Protein AF-A0A5R9M8U9-F1 (afdb_monomer)

Sequence (85 aa):
MSTSQKTPTTAPTTRHTVKATPRPTTKAPQTTEPAPAECEIVSNAGNCYNAGQFCRNADIGSSTHAGNGRMIHCRQDGSRGRWGY

Foldseek 3Di:
DDDDDDDDDDDDDDDPPPPPDPDPDPPDPPPVPPPPLQQPDADPVRAFADAFDWDDPVQAQHWTAGSVRDIWGWHDDDPTTGTHD

Mean predicted aligned error: 16.57 Å

pLDDT: mean 73.96, std 17.83, range [41.78, 94.56]

Secondary structure (DSSP, 8-state):
--------------------PPP--------------S-SSB-TTSPBP-TTSEEPGGGTT-EEE-TTS-EEEEEEETTEEEEE-

Solvent-accessible surface area (backbone atoms only — not comparable to full-atom values): 5618 Å² total; per-residue (Å²): 135,86,92,82,91,84,86,81,89,82,87,87,79,94,69,82,78,73,74,78,72,80,73,82,70,80,74,67,81,75,71,73,71,68,75,75,65,65,26,84,51,52,44,99,87,71,43,52,42,44,70,74,37,74,40,55,77,88,44,50,75,37,71,29,18,17,74,84,67,45,72,28,34,20,40,74,59,82,96,44,17,33,22,28,119

Structure (mmCIF, N/CA/C/O backbone):
data_AF-A0A5R9M8U9-F1
#
_entry.id   AF-A0A5R9M8U9-F1
#
loop_
_atom_site.group_PDB
_atom_site.id
_atom_site.type_symbol
_atom_site.label_atom_id
_atom_site.label_alt_id
_atom_site.label_comp_id
_atom_site.label_asym_id
_atom_site.label_entity_id
_atom_site.label_seq_id
_atom_site.pdbx_PDB_ins_code
_atom_site.Cartn_x
_atom_site.Cartn_y
_atom_site.Cartn_z
_atom_site.occupancy
_atom_site.B_iso_or_equiv
_atom_site.auth_seq_id
_atom_site.auth_comp_id
_atom_site.auth_asym_id
_atom_site.auth_atom_id
_atom_site.pdbx_PDB_model_num
ATOM 1 N N . MET A 1 1 ? -28.103 62.183 46.497 1.00 41.78 1 MET A N 1
ATOM 2 C CA . MET A 1 1 ? -29.249 62.436 47.394 1.00 41.78 1 MET A CA 1
ATOM 3 C C . MET A 1 1 ? -30.387 61.534 46.946 1.00 41.78 1 MET A C 1
ATOM 5 O O . MET A 1 1 ? -30.687 61.556 45.762 1.00 41.78 1 MET A O 1
ATOM 9 N N . SER A 1 2 ? -30.947 60.774 47.892 1.00 44.19 2 SER A N 1
ATOM 10 C CA . SER A 1 2 ? -32.275 60.125 47.887 1.00 44.19 2 SER A CA 1
ATOM 11 C C . SER A 1 2 ? -32.510 58.945 46.925 1.00 44.19 2 SER A C 1
ATOM 13 O O . SER A 1 2 ? -32.504 59.113 45.715 1.00 44.19 2 SER A O 1
ATOM 15 N N . THR A 1 3 ? -32.494 57.686 47.391 1.00 55.19 3 THR A N 1
ATOM 16 C CA . THR A 1 3 ? -33.555 56.895 48.083 1.00 55.19 3 THR A CA 1
ATOM 17 C C . THR A 1 3 ? -34.831 56.620 47.280 1.00 55.19 3 THR A C 1
ATOM 19 O O . THR A 1 3 ? -35.523 57.546 46.873 1.00 55.19 3 THR A O 1
ATOM 22 N N . SER A 1 4 ? -35.181 55.325 47.172 1.00 51.34 4 SER A N 1
ATOM 23 C CA . SER A 1 4 ? -36.506 54.701 47.450 1.00 51.34 4 SER A CA 1
ATOM 24 C C . SER A 1 4 ? -36.601 53.356 46.706 1.00 51.34 4 SER A C 1
ATOM 26 O O . SER A 1 4 ? -36.625 53.325 45.485 1.00 51.34 4 SER A O 1
ATOM 28 N N . GLN A 1 5 ? -36.406 52.207 47.364 1.00 60.62 5 GLN A N 1
ATOM 29 C CA . GLN A 1 5 ? -37.426 51.397 48.062 1.00 60.62 5 GLN A CA 1
ATOM 30 C C . GLN A 1 5 ? -38.697 51.117 47.244 1.00 60.62 5 GLN A C 1
ATOM 32 O O . GLN A 1 5 ? -39.489 52.040 47.097 1.00 60.62 5 GLN A O 1
ATOM 37 N N . LYS A 1 6 ? -38.931 49.845 46.857 1.00 44.16 6 LYS A N 1
ATOM 38 C CA . LYS A 1 6 ? -40.236 49.137 46.903 1.00 44.16 6 LYS A CA 1
ATOM 39 C C . LYS A 1 6 ? -40.041 47.608 46.837 1.00 44.16 6 LYS A C 1
ATOM 41 O O . LYS A 1 6 ? -39.635 47.080 45.809 1.00 44.16 6 LYS A O 1
ATOM 46 N N . THR A 1 7 ? -40.384 46.904 47.913 1.00 49.53 7 THR A N 1
ATOM 47 C CA . THR A 1 7 ? -40.932 45.532 47.877 1.00 49.53 7 THR A CA 1
ATOM 48 C C . THR A 1 7 ? -42.462 45.645 47.859 1.00 49.53 7 THR A C 1
ATOM 50 O O . THR A 1 7 ? -42.992 46.636 48.373 1.00 49.53 7 THR A O 1
ATOM 53 N N . PRO A 1 8 ? -43.191 44.715 47.212 1.00 54.38 8 PRO A N 1
ATOM 54 C CA . PRO A 1 8 ? -43.784 43.612 47.988 1.00 54.38 8 PRO A CA 1
ATOM 55 C C . PRO A 1 8 ? -43.967 42.274 47.221 1.00 54.38 8 PRO A C 1
ATOM 57 O O . PRO A 1 8 ? -44.079 42.275 46.004 1.00 54.38 8 PRO A O 1
ATOM 60 N N . THR A 1 9 ? -44.060 41.175 47.994 1.00 49.72 9 THR A N 1
ATOM 61 C CA . THR A 1 9 ? -44.988 40.015 47.839 1.00 49.72 9 THR A CA 1
ATOM 62 C C . THR A 1 9 ? -44.926 39.220 46.512 1.00 49.72 9 THR A C 1
ATOM 64 O O . THR A 1 9 ? -45.094 39.771 45.438 1.00 49.72 9 THR A O 1
ATOM 67 N N . THR A 1 10 ? -44.656 37.906 46.462 1.00 48.97 10 THR A N 1
ATOM 68 C CA . THR A 1 10 ? -45.393 36.773 47.069 1.00 48.97 10 THR A CA 1
ATOM 69 C C . THR A 1 10 ? -44.538 35.490 46.972 1.00 48.97 10 THR A C 1
ATOM 71 O O . THR A 1 10 ? -43.855 35.279 45.972 1.00 48.97 10 THR A O 1
ATOM 74 N N . ALA A 1 11 ? -44.598 34.609 47.974 1.00 55.50 11 ALA A N 1
ATOM 75 C CA . ALA A 1 11 ? -44.093 33.227 47.914 1.00 55.50 11 ALA A CA 1
ATOM 76 C C . ALA A 1 11 ? -45.095 32.288 47.190 1.00 55.50 11 ALA A C 1
ATOM 78 O O . ALA A 1 11 ? -46.200 32.715 46.868 1.00 55.50 11 ALA A O 1
ATOM 79 N N . PRO A 1 12 ? -44.845 30.971 47.106 1.00 57.81 12 PRO A N 1
ATOM 80 C CA . PRO A 1 12 ? -43.748 30.258 46.463 1.00 57.81 12 PRO A CA 1
ATOM 81 C C . PRO A 1 12 ? -44.280 29.497 45.226 1.00 57.81 12 PRO A C 1
ATOM 83 O O . PRO A 1 12 ? -45.440 29.100 45.158 1.00 57.81 12 PRO A O 1
ATOM 86 N N . THR A 1 13 ? -43.446 29.222 44.228 1.00 48.62 13 THR A N 1
ATOM 87 C CA . THR A 1 13 ? -43.782 28.195 43.229 1.00 48.62 13 THR A CA 1
ATOM 88 C C . THR A 1 13 ? -42.558 27.344 42.994 1.00 48.62 13 THR A C 1
ATOM 90 O O . THR A 1 13 ? -41.630 27.713 42.277 1.00 48.62 13 THR A O 1
ATOM 93 N N . THR A 1 14 ? -42.575 26.186 43.640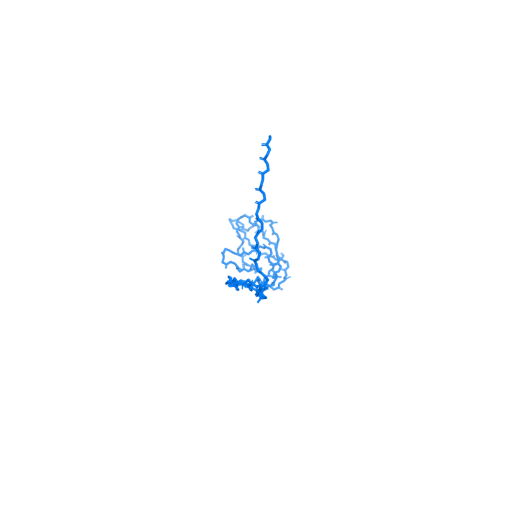 1.00 58.84 14 THR A N 1
ATOM 94 C CA . THR A 1 14 ? -41.731 25.042 43.339 1.00 58.84 14 THR A CA 1
ATOM 95 C C . THR A 1 14 ? -41.929 24.700 41.868 1.00 58.84 14 THR A C 1
ATOM 97 O O . THR A 1 14 ? -42.936 24.113 41.477 1.00 58.84 14 THR A O 1
ATOM 100 N N . ARG A 1 15 ? -40.976 25.083 41.022 1.00 52.47 15 ARG A N 1
ATOM 101 C CA . ARG A 1 15 ? -40.847 24.498 39.693 1.00 52.47 15 ARG A CA 1
ATOM 102 C C . ARG A 1 15 ? -39.514 23.787 39.670 1.00 52.47 15 ARG A C 1
ATOM 104 O O . ARG A 1 15 ? -38.462 24.406 39.575 1.00 52.47 15 ARG A O 1
ATOM 111 N N . HIS A 1 16 ? -39.595 22.475 39.852 1.00 59.03 16 HIS A N 1
ATOM 112 C CA . HIS A 1 16 ? -38.491 21.558 39.658 1.00 59.03 16 HIS A CA 1
ATOM 113 C C . HIS A 1 16 ? -37.869 21.848 38.294 1.00 59.03 16 HIS A C 1
ATOM 115 O O . HIS A 1 16 ? -38.496 21.630 37.256 1.00 59.03 16 HIS A O 1
ATOM 121 N N . THR A 1 17 ? -36.648 22.373 38.297 1.00 51.19 17 THR A N 1
ATOM 122 C CA . THR A 1 17 ? -35.844 22.483 37.088 1.00 51.19 17 THR A CA 1
ATOM 123 C C . THR A 1 17 ? -35.437 21.067 36.718 1.00 51.19 17 THR A C 1
ATOM 125 O O . THR A 1 17 ? -34.438 20.538 37.204 1.00 51.19 17 THR A O 1
ATOM 128 N N . VAL A 1 18 ? -36.253 20.413 35.893 1.00 57.38 18 VAL A N 1
ATOM 129 C CA . VAL A 1 18 ? -35.833 19.199 35.202 1.00 57.38 18 VAL A CA 1
ATOM 130 C C . VAL A 1 18 ? -34.688 19.635 34.302 1.00 57.38 18 VAL A C 1
ATOM 132 O O . VAL A 1 18 ? -34.885 20.345 33.317 1.00 57.38 18 VAL A O 1
ATOM 135 N N . LYS A 1 19 ? -33.469 19.286 34.718 1.00 54.09 19 LYS A N 1
ATOM 136 C CA . LYS A 1 19 ? -32.247 19.427 33.936 1.00 54.09 19 LYS A CA 1
ATOM 137 C C . LYS A 1 19 ? -32.539 18.831 32.564 1.00 54.09 19 LYS A C 1
ATOM 139 O O . LYS A 1 19 ? -32.747 17.625 32.461 1.00 54.09 19 LYS A O 1
ATOM 144 N N . ALA A 1 20 ? -32.627 19.682 31.544 1.00 56.00 20 ALA A N 1
ATOM 145 C CA . ALA A 1 20 ? -32.839 19.240 30.180 1.00 56.00 20 ALA A CA 1
ATOM 146 C C . ALA A 1 20 ? -31.716 18.260 29.834 1.00 56.00 20 ALA A C 1
ATOM 148 O O . ALA A 1 20 ? -30.535 18.614 29.820 1.00 56.00 20 ALA A O 1
ATOM 149 N N . THR A 1 21 ? -32.103 17.005 29.647 1.00 61.50 21 THR A N 1
ATOM 150 C CA . THR A 1 21 ? -31.247 15.931 29.171 1.00 61.50 21 THR A CA 1
ATOM 151 C C . THR A 1 21 ? -30.549 16.409 27.898 1.00 61.50 21 THR A C 1
ATOM 153 O O . THR A 1 21 ? -31.236 16.909 27.000 1.00 61.50 21 THR A O 1
ATOM 156 N N . PRO A 1 22 ? -29.214 16.300 27.781 1.00 57.88 22 PRO A N 1
ATOM 157 C CA . PRO A 1 22 ? -28.560 16.591 26.520 1.00 57.88 22 PRO A CA 1
ATOM 158 C C . PRO A 1 22 ? -29.165 15.680 25.450 1.00 57.88 22 PRO A C 1
ATOM 160 O O . PRO A 1 22 ? -29.252 14.46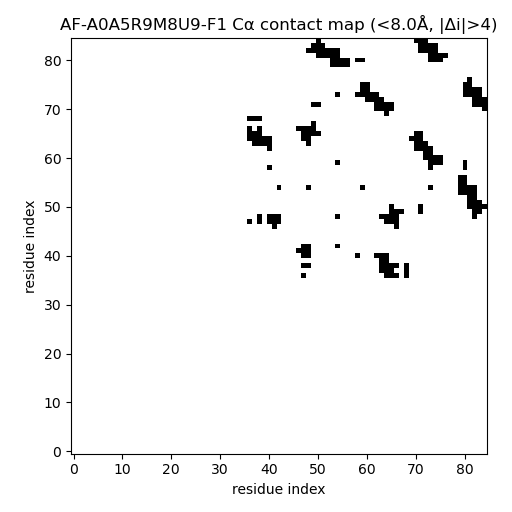2 25.615 1.00 57.88 22 PRO A O 1
ATOM 163 N N . ARG A 1 23 ? -29.640 16.309 24.373 1.00 58.53 23 ARG A N 1
ATOM 164 C CA . ARG A 1 23 ? -30.097 15.652 23.150 1.00 58.53 23 ARG A CA 1
ATOM 165 C C . ARG A 1 23 ? -29.052 14.594 22.761 1.00 58.53 23 ARG A C 1
ATOM 167 O O . ARG A 1 23 ? -27.874 14.950 22.717 1.00 58.53 23 ARG A O 1
ATOM 174 N N . PRO A 1 24 ? -29.439 13.335 22.485 1.00 57.22 24 PRO A N 1
ATOM 175 C CA . PRO A 1 24 ? -28.498 12.358 21.964 1.00 57.22 24 PRO A CA 1
ATOM 176 C C . PRO A 1 24 ? -27.958 12.926 20.655 1.00 57.22 24 PRO A C 1
ATOM 178 O O . PRO A 1 24 ? -28.697 13.127 19.690 1.00 57.22 24 PRO A O 1
ATOM 181 N N . THR A 1 25 ? -26.681 13.289 20.660 1.00 61.91 25 THR A N 1
ATOM 182 C CA . THR A 1 25 ? -25.955 13.586 19.440 1.00 61.91 25 THR A CA 1
ATOM 183 C C . THR A 1 25 ? -26.028 12.329 18.591 1.00 61.91 25 THR A C 1
ATOM 185 O O . THR A 1 25 ? -25.737 11.228 19.061 1.00 61.91 25 THR A O 1
ATOM 188 N N . THR A 1 26 ? -26.488 12.478 17.352 1.00 61.09 26 THR A N 1
ATOM 189 C CA . THR A 1 26 ? -26.369 11.444 16.333 1.00 61.09 26 THR A CA 1
ATOM 190 C C . THR A 1 26 ? -24.923 10.964 16.358 1.00 61.09 26 THR A C 1
ATOM 192 O O . THR A 1 26 ? -24.023 11.719 15.986 1.00 61.09 26 THR A O 1
ATOM 195 N N . LYS A 1 27 ? -24.682 9.740 16.847 1.00 57.75 27 LYS A N 1
ATOM 196 C CA . LYS A 1 27 ? -23.418 9.046 16.614 1.00 57.75 27 LYS A CA 1
ATOM 197 C C . LYS A 1 27 ? -23.275 9.034 15.094 1.00 57.75 27 LYS A C 1
ATOM 199 O O . LYS A 1 27 ? -24.017 8.324 14.417 1.00 57.75 27 LYS A O 1
ATOM 204 N N . ALA A 1 28 ? -22.352 9.834 14.560 1.00 62.78 28 ALA A N 1
ATOM 205 C CA . ALA A 1 28 ? -21.750 9.512 13.277 1.00 62.78 28 ALA A CA 1
ATOM 206 C C . ALA A 1 28 ? -21.384 8.020 13.328 1.00 62.78 28 ALA A C 1
ATOM 208 O O . ALA A 1 28 ? -21.030 7.547 14.420 1.00 62.78 28 ALA A O 1
ATOM 209 N N . PRO A 1 29 ? -21.528 7.262 12.227 1.00 54.44 29 PRO A N 1
ATOM 210 C CA . PRO A 1 29 ? -21.111 5.873 12.227 1.00 54.44 29 PRO A CA 1
ATOM 211 C C . PRO A 1 29 ? -19.692 5.860 12.782 1.00 54.44 29 PRO A C 1
ATOM 213 O O . PRO A 1 29 ? -18.797 6.505 12.239 1.00 54.44 29 PRO A O 1
ATOM 216 N N . GLN A 1 30 ? -19.524 5.221 13.940 1.00 53.44 30 GLN A N 1
ATOM 217 C CA . GLN A 1 30 ? -18.209 4.807 14.367 1.00 53.44 30 GLN A CA 1
ATOM 218 C C . GLN A 1 30 ? -17.813 3.854 13.262 1.00 53.44 30 GLN A C 1
ATOM 220 O O . GLN A 1 30 ? -18.273 2.714 13.247 1.00 53.44 30 GLN A O 1
ATOM 225 N N . THR A 1 31 ? -17.061 4.361 12.282 1.00 49.44 31 THR A N 1
ATOM 226 C CA . THR A 1 31 ? -16.140 3.535 11.526 1.00 49.44 31 THR A CA 1
ATOM 227 C C . THR A 1 31 ? -15.479 2.723 12.612 1.00 49.44 31 THR A C 1
ATOM 229 O O . THR A 1 31 ? -14.807 3.290 13.473 1.00 49.44 31 THR A O 1
ATOM 232 N N . THR A 1 32 ? -15.848 1.449 12.704 1.00 49.97 32 THR A N 1
ATOM 233 C CA . THR A 1 32 ? -15.124 0.487 13.505 1.00 49.97 32 THR A CA 1
ATOM 234 C C . THR A 1 32 ? -13.710 0.643 12.996 1.00 49.97 32 TH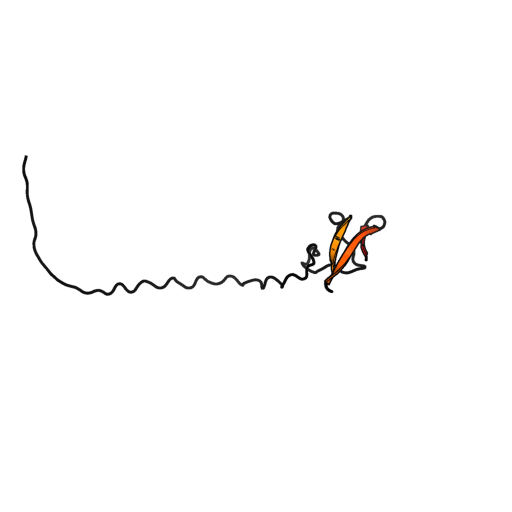R A C 1
ATOM 236 O O . THR A 1 32 ? -13.430 0.223 11.878 1.00 49.97 32 THR A O 1
ATOM 239 N N . GLU A 1 33 ? -12.895 1.410 13.722 1.00 57.06 33 GLU A N 1
ATOM 240 C CA . GLU A 1 33 ? -11.478 1.539 13.453 1.00 57.06 33 GLU A CA 1
ATOM 241 C C . GLU A 1 33 ? -11.029 0.085 13.457 1.00 57.06 33 GLU A C 1
ATOM 243 O O . GLU A 1 33 ? -11.228 -0.587 14.480 1.00 57.06 33 GLU A O 1
ATOM 248 N N . PRO A 1 34 ? -10.675 -0.481 12.287 1.00 54.94 34 PRO A N 1
ATOM 249 C CA . PRO A 1 34 ? -10.336 -1.885 12.234 1.00 54.94 34 PRO A CA 1
ATOM 250 C C . PRO A 1 34 ? -9.223 -2.029 13.259 1.00 54.94 34 PRO A C 1
ATOM 252 O O . PRO A 1 34 ? -8.234 -1.301 13.166 1.00 54.94 34 PRO A O 1
ATOM 255 N N . ALA A 1 35 ? -9.451 -2.862 14.288 1.00 51.69 35 ALA A N 1
ATOM 256 C CA . ALA A 1 35 ? -8.441 -3.180 15.295 1.00 51.69 35 ALA A CA 1
ATOM 257 C C . ALA A 1 35 ? -7.123 -3.303 14.543 1.00 51.69 35 ALA A C 1
ATOM 259 O O . ALA A 1 35 ? -7.160 -4.008 13.530 1.00 51.69 35 ALA A O 1
ATOM 260 N N . PRO A 1 36 ? -6.067 -2.552 14.911 1.00 54.84 36 PRO A N 1
ATOM 261 C CA . PRO A 1 36 ? -4.948 -2.318 14.021 1.00 54.84 36 PRO A CA 1
ATOM 262 C C . PRO A 1 36 ? -4.404 -3.679 13.620 1.00 54.84 36 PRO A C 1
ATOM 264 O O . PRO A 1 36 ? -3.663 -4.319 14.357 1.00 54.84 36 PRO A O 1
ATOM 267 N N . ALA A 1 37 ? -4.794 -4.146 12.435 1.00 55.53 37 ALA A N 1
ATOM 268 C CA . ALA A 1 37 ? -3.907 -4.966 11.667 1.00 55.53 37 ALA A CA 1
ATOM 269 C C . ALA A 1 37 ? -2.714 -4.030 11.557 1.00 55.53 37 ALA A C 1
ATOM 271 O O . ALA A 1 37 ? -2.870 -2.935 11.015 1.00 55.53 37 ALA A O 1
ATOM 272 N N . GLU A 1 38 ? -1.597 -4.368 12.200 1.00 70.00 38 GLU A N 1
ATOM 273 C CA . GLU A 1 38 ? -0.430 -3.488 12.382 1.00 70.00 38 GLU A CA 1
ATOM 274 C C . GLU A 1 38 ? 0.234 -3.104 11.040 1.00 70.00 38 GLU A C 1
ATOM 276 O O . GLU A 1 38 ? 1.397 -2.733 10.967 1.00 70.00 38 GLU A O 1
ATOM 281 N N . CYS A 1 39 ? -0.492 -3.241 9.935 1.00 80.31 39 CYS A N 1
ATOM 282 C CA . CYS A 1 39 ? -0.247 -2.691 8.627 1.00 80.31 39 CYS A CA 1
ATOM 283 C C . CYS A 1 39 ? -0.246 -1.157 8.715 1.00 80.31 39 CYS A C 1
ATOM 285 O O . CYS A 1 39 ? -1.215 -0.499 8.333 1.00 80.31 39 CYS A O 1
ATOM 287 N N . GLU A 1 40 ? 0.843 -0.566 9.215 1.00 84.62 40 GLU A N 1
ATOM 288 C CA . GLU A 1 40 ? 1.029 0.891 9.215 1.00 84.62 40 GLU A CA 1
ATOM 289 C C . GLU A 1 40 ? 0.935 1.469 7.794 1.00 84.62 40 GLU A C 1
ATOM 291 O O . GLU A 1 40 ? 0.552 2.622 7.595 1.00 84.62 40 GLU A O 1
ATOM 296 N N . ILE A 1 41 ? 1.255 0.651 6.788 1.00 88.25 41 ILE A N 1
ATOM 297 C CA . ILE A 1 41 ? 1.186 0.997 5.380 1.00 88.25 41 ILE A CA 1
ATOM 298 C C . ILE A 1 41 ? 0.077 0.161 4.735 1.00 88.25 41 ILE A C 1
ATOM 300 O O . ILE A 1 41 ? 0.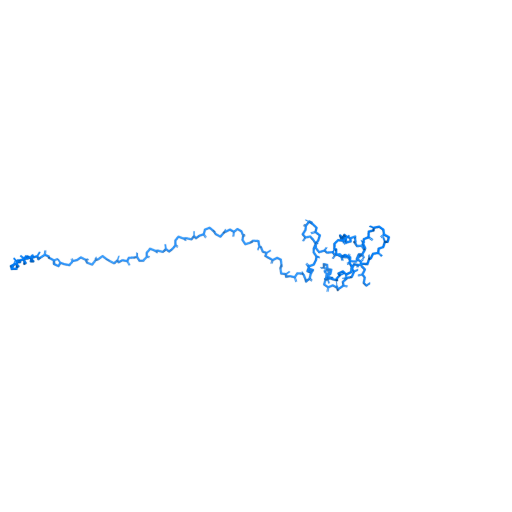162 -1.061 4.605 1.00 88.25 41 ILE A O 1
ATOM 304 N N . VAL A 1 42 ? -0.972 0.848 4.282 1.00 88.50 42 VAL A N 1
ATOM 305 C CA . VAL A 1 42 ? -2.097 0.262 3.541 1.00 88.50 42 VAL A CA 1
ATOM 306 C C . VAL A 1 42 ? -2.117 0.741 2.097 1.00 88.50 42 VAL A C 1
ATOM 308 O O . VAL A 1 42 ? -1.654 1.836 1.769 1.00 88.50 42 VAL A O 1
ATOM 311 N N . SER A 1 43 ? -2.670 -0.082 1.213 1.00 84.56 43 SER A N 1
ATOM 312 C CA . SER A 1 43 ? -2.953 0.288 -0.174 1.00 84.56 43 SER A CA 1
ATOM 313 C C . SER A 1 43 ? -3.915 1.475 -0.265 1.00 84.56 43 SER A C 1
ATOM 315 O O . SER A 1 43 ? -4.627 1.793 0.683 1.00 84.56 43 SER A O 1
ATOM 317 N N . ASN A 1 44 ? -3.994 2.120 -1.434 1.00 83.38 44 ASN A N 1
ATOM 318 C CA . ASN A 1 44 ? -4.936 3.229 -1.660 1.00 83.38 44 ASN A CA 1
ATOM 319 C C . ASN A 1 44 ? -6.412 2.818 -1.495 1.00 83.38 44 ASN A C 1
ATOM 321 O O . ASN A 1 44 ? -7.271 3.673 -1.327 1.00 83.38 44 ASN A O 1
ATOM 325 N N . ALA A 1 45 ? -6.698 1.515 -1.539 1.00 84.94 45 ALA A N 1
ATOM 326 C CA . ALA A 1 45 ? -8.014 0.948 -1.262 1.00 84.94 45 ALA A CA 1
ATOM 327 C C . ALA A 1 45 ? -8.264 0.693 0.240 1.00 84.94 45 ALA A C 1
ATOM 329 O O . ALA A 1 45 ? -9.302 0.146 0.592 1.00 84.94 45 ALA A O 1
ATOM 330 N N . GLY A 1 46 ? -7.313 1.033 1.117 1.00 86.62 46 GLY A N 1
ATOM 331 C CA . GLY A 1 46 ? -7.396 0.791 2.560 1.00 86.62 46 GLY A CA 1
ATOM 332 C C . GLY A 1 46 ? -7.094 -0.650 2.984 1.00 86.62 46 GLY A C 1
ATOM 333 O O . GLY A 1 46 ? -7.283 -0.990 4.144 1.00 86.62 46 GLY A O 1
ATOM 334 N N . ASN A 1 47 ? -6.617 -1.506 2.074 1.00 88.19 47 ASN A N 1
ATOM 335 C CA . ASN A 1 47 ? -6.267 -2.893 2.394 1.00 88.19 47 ASN A CA 1
ATOM 336 C C . ASN A 1 47 ? -4.795 -3.014 2.796 1.00 88.19 47 ASN A C 1
ATOM 338 O O . ASN A 1 47 ? -3.940 -2.406 2.143 1.00 88.19 47 ASN A O 1
ATOM 342 N N . CYS A 1 48 ? -4.498 -3.858 3.786 1.00 89.81 48 CYS A N 1
ATOM 343 C CA . CYS A 1 48 ? -3.131 -4.251 4.127 1.00 89.81 48 CYS A CA 1
ATOM 344 C C . CYS A 1 48 ? -2.374 -4.783 2.908 1.00 89.81 48 CYS A C 1
ATOM 346 O O . CYS A 1 48 ? -2.927 -5.503 2.067 1.00 89.81 48 CYS A O 1
ATOM 348 N N . TYR A 1 49 ? -1.083 -4.476 2.842 1.00 91.19 49 TYR A N 1
ATOM 349 C CA . TYR A 1 49 ? -0.206 -5.121 1.877 1.00 91.19 49 TYR A CA 1
ATOM 350 C C . TYR A 1 49 ? 0.083 -6.572 2.277 1.00 91.19 49 TYR A C 1
ATOM 352 O O . TYR A 1 49 ? -0.169 -7.002 3.397 1.00 91.19 49 TYR A O 1
ATOM 360 N N . ASN A 1 50 ? 0.576 -7.360 1.329 1.00 91.69 50 ASN A N 1
ATOM 361 C CA . ASN A 1 50 ? 1.038 -8.724 1.558 1.00 91.69 50 ASN A CA 1
ATOM 362 C C . ASN A 1 50 ? 2.327 -8.935 0.766 1.00 91.69 50 ASN A C 1
ATOM 364 O O . ASN A 1 50 ? 2.555 -8.259 -0.242 1.00 91.69 50 ASN A O 1
ATOM 368 N N . ALA A 1 51 ? 3.154 -9.889 1.192 1.00 90.94 51 ALA A N 1
ATOM 369 C CA . ALA A 1 51 ? 4.332 -10.272 0.427 1.00 90.94 51 ALA A CA 1
ATOM 370 C C . ALA A 1 51 ? 3.927 -10.666 -1.005 1.00 90.94 51 ALA A C 1
ATOM 372 O O . ALA A 1 51 ? 2.956 -11.384 -1.236 1.00 90.94 51 ALA A O 1
ATOM 373 N N . GLY A 1 52 ? 4.670 -10.152 -1.974 1.00 89.88 52 GLY A N 1
ATOM 374 C CA . GLY A 1 52 ? 4.416 -10.302 -3.396 1.00 89.88 52 GLY A CA 1
ATOM 375 C C . GLY A 1 52 ? 3.494 -9.251 -4.019 1.00 89.88 52 GLY A C 1
AT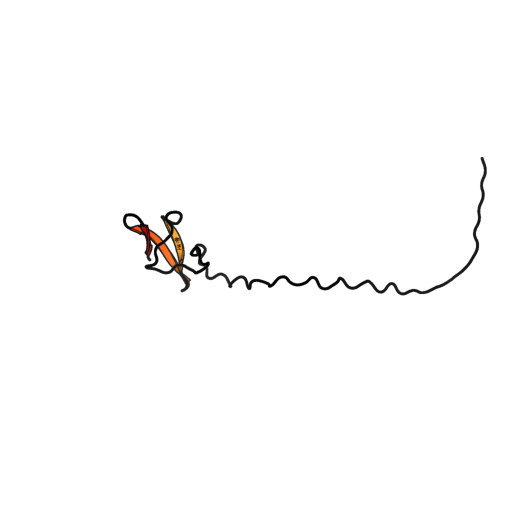OM 376 O O . GLY A 1 52 ? 3.370 -9.217 -5.246 1.00 89.88 52 GLY A O 1
ATOM 377 N N . GLN A 1 53 ? 2.893 -8.365 -3.223 1.00 91.81 53 GLN A N 1
ATOM 378 C CA . GLN A 1 53 ? 2.194 -7.198 -3.754 1.00 91.81 53 GLN A CA 1
ATOM 379 C C . GLN A 1 53 ? 3.180 -6.115 -4.188 1.00 91.81 53 GLN A C 1
ATOM 381 O O . GLN A 1 53 ? 4.291 -6.014 -3.667 1.00 91.81 53 GLN A O 1
ATOM 386 N N . PHE A 1 54 ? 2.759 -5.267 -5.121 1.00 92.44 54 PHE A N 1
ATOM 387 C CA . PHE A 1 54 ? 3.520 -4.071 -5.465 1.00 92.44 54 PHE A CA 1
ATOM 388 C C . PHE A 1 54 ? 3.306 -2.991 -4.405 1.00 92.44 54 PHE A C 1
ATOM 390 O O . PHE A 1 54 ? 2.167 -2.691 -4.043 1.00 92.44 54 PHE A O 1
ATOM 397 N N . CYS A 1 55 ? 4.394 -2.399 -3.923 1.00 91.12 55 CYS A N 1
ATOM 398 C CA . CYS A 1 55 ? 4.328 -1.193 -3.105 1.00 91.12 55 CYS A CA 1
ATOM 399 C C . CYS A 1 55 ? 4.237 0.050 -3.984 1.00 91.12 55 CYS A C 1
ATOM 401 O O . CYS A 1 55 ? 4.605 0.047 -5.165 1.00 91.12 55 CYS A O 1
ATOM 403 N N . ARG A 1 56 ? 3.779 1.145 -3.376 1.00 91.44 56 ARG A N 1
ATOM 404 C CA . ARG A 1 56 ? 3.888 2.470 -3.983 1.00 91.44 56 ARG A CA 1
ATOM 405 C C . ARG A 1 56 ? 5.355 2.881 -4.014 1.00 91.44 56 ARG A C 1
ATOM 407 O O . ARG A 1 56 ? 6.122 2.528 -3.125 1.00 91.44 56 ARG A O 1
ATOM 414 N N . ASN A 1 57 ? 5.725 3.692 -5.000 1.00 88.00 57 ASN A N 1
ATOM 415 C CA . ASN A 1 57 ? 7.077 4.245 -5.088 1.00 88.00 57 ASN A CA 1
ATOM 416 C C . ASN A 1 57 ? 7.461 5.080 -3.851 1.00 88.00 57 ASN A C 1
ATOM 418 O O . ASN A 1 57 ? 8.636 5.146 -3.518 1.00 88.00 57 ASN A O 1
ATOM 422 N N . ALA A 1 58 ? 6.483 5.678 -3.162 1.00 87.69 58 ALA A N 1
ATOM 423 C CA . ALA A 1 58 ? 6.711 6.420 -1.920 1.00 87.69 58 ALA A CA 1
ATOM 424 C C . ALA A 1 58 ? 7.061 5.519 -0.720 1.00 87.69 58 ALA A C 1
ATOM 426 O O . ALA A 1 58 ? 7.681 5.993 0.222 1.00 87.69 58 ALA A O 1
ATOM 427 N N . ASP A 1 59 ? 6.692 4.235 -0.776 1.00 88.81 59 ASP A N 1
ATOM 428 C CA . ASP A 1 59 ? 6.910 3.265 0.302 1.00 88.81 59 ASP A CA 1
ATOM 429 C C . ASP A 1 59 ? 8.181 2.418 0.062 1.00 88.81 59 ASP A C 1
ATOM 431 O O . ASP A 1 59 ? 8.423 1.443 0.770 1.00 88.81 59 ASP A O 1
ATOM 435 N N . ILE A 1 60 ? 8.991 2.737 -0.961 1.00 92.12 60 ILE A N 1
ATOM 436 C CA . ILE A 1 60 ? 10.249 2.030 -1.255 1.00 92.12 60 ILE A CA 1
ATOM 437 C C . ILE A 1 60 ? 11.210 2.190 -0.077 1.00 92.12 60 ILE A C 1
ATOM 439 O O . ILE A 1 60 ? 11.551 3.304 0.307 1.00 92.12 60 ILE A O 1
ATOM 443 N N . GLY A 1 61 ? 11.680 1.067 0.471 1.00 91.19 61 GLY A N 1
ATOM 444 C CA . GLY A 1 61 ? 12.534 1.042 1.660 1.00 91.19 61 GLY A CA 1
ATOM 445 C C . GLY A 1 61 ? 11.764 1.079 2.981 1.00 91.19 61 GLY A C 1
ATOM 446 O O . GLY A 1 61 ? 12.374 0.955 4.041 1.00 91.19 61 GLY A O 1
ATOM 447 N N . SER A 1 62 ? 10.436 1.201 2.947 1.00 92.31 62 SER A N 1
ATOM 448 C CA . SER A 1 62 ? 9.602 1.086 4.138 1.00 92.31 62 SER A CA 1
ATOM 449 C C . SER A 1 62 ? 9.312 -0.372 4.489 1.00 92.31 62 SER A C 1
ATOM 451 O O . SER A 1 62 ? 9.366 -1.276 3.650 1.00 92.31 62 SER A O 1
ATOM 453 N N . SER A 1 63 ? 8.979 -0.589 5.758 1.00 91.44 63 SER A N 1
ATOM 454 C CA . SER A 1 63 ? 8.516 -1.872 6.283 1.00 91.44 63 SER A CA 1
ATOM 455 C C . SER A 1 63 ? 7.123 -1.697 6.860 1.00 91.44 63 SER A C 1
ATOM 457 O O . SER A 1 63 ? 6.805 -0.621 7.360 1.00 91.44 63 SER A O 1
ATOM 459 N N . THR A 1 64 ? 6.299 -2.731 6.770 1.00 91.00 64 THR A N 1
ATOM 460 C CA . THR A 1 64 ? 4.987 -2.744 7.412 1.00 91.00 64 THR A CA 1
ATOM 461 C C . THR A 1 64 ? 4.565 -4.156 7.768 1.00 91.00 64 THR A C 1
ATOM 463 O O . THR A 1 64 ? 5.169 -5.112 7.281 1.00 91.00 64 THR A O 1
ATOM 466 N N . HIS A 1 65 ? 3.516 -4.324 8.566 1.00 91.81 65 HIS A N 1
ATOM 467 C CA . HIS A 1 65 ? 2.903 -5.634 8.729 1.00 91.81 65 HIS A CA 1
ATOM 468 C C . HIS A 1 65 ? 1.951 -5.938 7.573 1.00 91.81 65 HIS A C 1
ATOM 470 O O . HIS A 1 65 ? 1.165 -5.114 7.109 1.00 91.81 65 HIS A O 1
ATOM 476 N N . ALA A 1 66 ? 2.038 -7.163 7.082 1.00 89.81 66 ALA A N 1
ATOM 477 C CA . ALA A 1 66 ? 1.110 -7.698 6.118 1.00 89.81 66 ALA A CA 1
ATOM 478 C C . ALA A 1 66 ? -0.247 -7.996 6.772 1.00 89.81 66 ALA A C 1
ATOM 480 O O . ALA A 1 66 ? -0.363 -8.065 7.994 1.00 89.81 66 ALA A O 1
ATOM 481 N N . GLY A 1 67 ? -1.274 -8.264 5.961 1.00 85.81 67 GLY A N 1
ATOM 482 C CA . GLY A 1 67 ? -2.614 -8.605 6.466 1.00 85.81 67 GLY A CA 1
ATOM 483 C C . GLY A 1 67 ? -2.662 -9.863 7.346 1.00 85.81 67 GLY A C 1
ATOM 484 O O . GLY A 1 67 ? -3.632 -10.074 8.065 1.00 85.81 67 GLY A O 1
ATOM 485 N N . ASN A 1 68 ? -1.612 -10.688 7.318 1.00 84.75 68 ASN A N 1
ATOM 486 C CA . ASN A 1 68 ? -1.420 -11.835 8.205 1.00 84.75 68 ASN A CA 1
ATOM 487 C C . ASN A 1 68 ? -0.548 -11.533 9.444 1.00 84.75 68 ASN A C 1
ATOM 489 O O . ASN A 1 68 ? -0.128 -12.470 10.118 1.00 84.75 68 ASN A O 1
ATOM 493 N N . GLY A 1 69 ? -0.221 -10.265 9.712 1.00 85.50 69 GLY A N 1
ATOM 494 C CA . GLY A 1 69 ? 0.592 -9.825 10.851 1.00 85.50 69 GLY A CA 1
ATOM 495 C C . GLY A 1 69 ? 2.100 -10.056 10.706 1.00 85.50 69 GLY A C 1
ATOM 496 O O . GLY A 1 69 ? 2.849 -9.813 11.646 1.00 85.50 69 GLY A O 1
ATOM 497 N N . ARG A 1 70 ? 2.592 -10.530 9.553 1.00 88.94 70 ARG A N 1
ATOM 498 C CA . ARG A 1 70 ? 4.042 -10.676 9.325 1.00 88.94 70 ARG A CA 1
ATOM 499 C C . ARG A 1 70 ? 4.643 -9.370 8.832 1.00 88.94 70 ARG A C 1
ATOM 501 O O . ARG A 1 70 ? 4.096 -8.780 7.909 1.00 88.94 70 ARG A O 1
ATOM 508 N N . MET A 1 71 ? 5.808 -8.983 9.346 1.00 90.81 71 MET A N 1
ATOM 509 C CA . MET A 1 71 ? 6.569 -7.891 8.740 1.00 90.81 71 MET A CA 1
ATOM 510 C C . MET A 1 71 ? 6.948 -8.215 7.292 1.00 90.81 71 MET A C 1
ATOM 512 O O . MET A 1 71 ? 7.367 -9.329 6.969 1.00 90.81 71 MET A O 1
ATOM 516 N N . ILE A 1 72 ? 6.768 -7.218 6.437 1.00 93.38 72 ILE A N 1
ATOM 517 C CA . ILE A 1 72 ? 7.145 -7.191 5.033 1.00 93.38 72 ILE A CA 1
ATOM 518 C C . ILE A 1 72 ? 7.898 -5.894 4.745 1.00 93.38 72 ILE A C 1
ATOM 520 O O . ILE A 1 72 ? 7.613 -4.846 5.322 1.00 93.38 72 ILE A O 1
ATOM 524 N N . HIS A 1 73 ? 8.839 -5.959 3.814 1.00 94.12 73 HIS A N 1
ATOM 525 C CA . HIS A 1 73 ? 9.689 -4.846 3.413 1.00 94.12 73 HIS A CA 1
ATOM 526 C C . HIS A 1 73 ? 9.480 -4.565 1.933 1.00 94.12 73 HIS A C 1
ATOM 528 O O . HIS A 1 73 ? 9.497 -5.478 1.101 1.00 94.12 73 HIS A O 1
ATOM 534 N N . CYS A 1 74 ? 9.280 -3.302 1.587 1.00 94.56 74 CYS A N 1
ATOM 535 C CA . CYS A 1 74 ? 9.175 -2.898 0.202 1.00 94.56 74 CYS A CA 1
ATOM 536 C C . CYS A 1 74 ? 10.578 -2.710 -0.371 1.00 94.56 74 CYS A C 1
ATOM 538 O O . CYS A 1 74 ? 11.312 -1.803 0.027 1.00 94.56 74 CYS A O 1
ATOM 540 N N . ARG A 1 75 ? 10.946 -3.551 -1.337 1.00 93.25 75 ARG A N 1
ATOM 541 C CA . ARG A 1 75 ? 12.224 -3.452 -2.045 1.00 93.25 75 ARG A CA 1
ATOM 542 C C . ARG A 1 75 ? 11.998 -2.972 -3.470 1.00 93.25 75 ARG A C 1
ATOM 544 O O . ARG A 1 75 ? 11.030 -3.366 -4.115 1.00 93.25 75 ARG A O 1
ATOM 551 N N . GLN A 1 76 ? 12.890 -2.112 -3.951 1.00 92.19 76 GLN A N 1
ATOM 552 C CA . GLN A 1 76 ? 12.901 -1.675 -5.344 1.00 92.19 76 GLN A CA 1
ATOM 553 C C . GLN A 1 76 ? 13.249 -2.875 -6.238 1.00 92.19 76 GLN A C 1
ATOM 555 O O . GLN A 1 76 ? 14.343 -3.422 -6.130 1.00 92.19 76 GLN A O 1
ATOM 560 N N . ASP A 1 77 ? 12.325 -3.269 -7.112 1.00 87.12 77 ASP A N 1
ATOM 561 C CA . ASP A 1 77 ? 12.480 -4.360 -8.077 1.00 87.12 77 ASP A CA 1
ATOM 562 C C . ASP A 1 77 ? 12.296 -3.778 -9.491 1.00 87.12 77 ASP A C 1
ATOM 564 O O . ASP A 1 77 ? 11.203 -3.713 -10.060 1.00 87.12 77 ASP A O 1
ATOM 568 N N . GLY A 1 78 ? 13.377 -3.196 -10.017 1.00 85.44 78 GLY A N 1
ATOM 569 C CA . GLY A 1 78 ? 13.343 -2.417 -11.256 1.00 85.44 78 GLY A CA 1
ATOM 570 C C . GLY A 1 78 ? 12.524 -1.129 -11.110 1.00 85.44 78 GLY A C 1
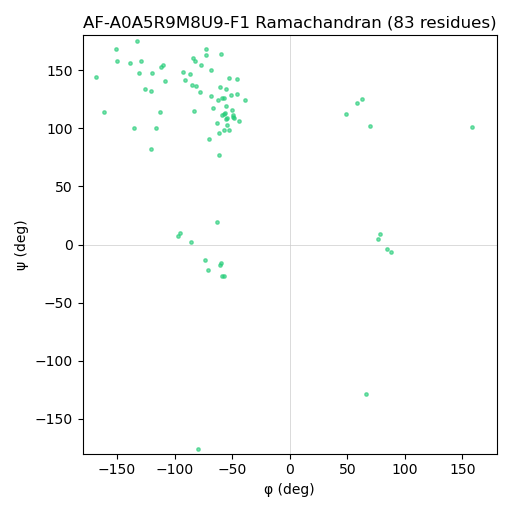ATOM 571 O O . GLY A 1 78 ? 12.734 -0.344 -10.185 1.00 85.44 78 GLY A O 1
ATOM 572 N N . SER A 1 79 ? 11.581 -0.888 -12.025 1.00 84.94 79 SER A N 1
ATOM 573 C CA . SER A 1 79 ? 10.783 0.351 -12.058 1.00 84.94 79 SER A CA 1
ATOM 574 C C . SER A 1 7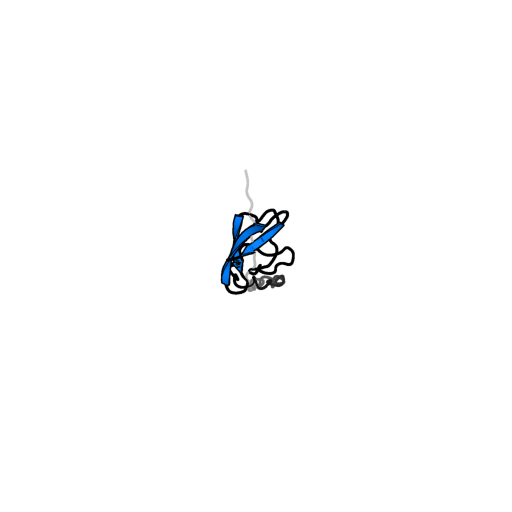9 ? 9.711 0.447 -10.965 1.00 84.94 79 SER A C 1
ATOM 576 O O . SER A 1 79 ? 9.139 1.520 -10.768 1.00 84.94 79 SER A O 1
ATOM 578 N N . ARG A 1 80 ? 9.399 -0.652 -10.265 1.00 86.75 80 ARG A N 1
ATOM 579 C CA . ARG A 1 80 ? 8.367 -0.697 -9.217 1.00 86.75 80 ARG A CA 1
ATOM 580 C C . ARG A 1 80 ? 8.928 -1.325 -7.950 1.00 86.75 80 ARG A C 1
ATOM 582 O O . ARG A 1 80 ? 9.905 -2.059 -7.985 1.00 86.75 80 ARG A O 1
ATOM 589 N N . GLY A 1 81 ? 8.301 -1.030 -6.821 1.00 92.69 81 GLY A N 1
ATOM 590 C CA . GLY A 1 81 ? 8.599 -1.714 -5.572 1.00 92.69 81 GLY A CA 1
ATOM 591 C C . GLY A 1 81 ? 7.783 -2.984 -5.436 1.00 92.69 81 GLY A C 1
ATOM 592 O O . GLY A 1 81 ? 6.614 -3.008 -5.830 1.00 92.69 81 GLY A O 1
ATOM 593 N N . ARG A 1 82 ? 8.350 -4.005 -4.801 1.00 94.31 82 ARG A N 1
ATOM 594 C CA . ARG A 1 82 ? 7.610 -5.193 -4.383 1.00 94.31 82 ARG A CA 1
ATOM 595 C C . ARG A 1 82 ? 7.799 -5.453 -2.896 1.00 94.31 82 ARG A C 1
ATOM 597 O O . ARG A 1 82 ? 8.917 -5.427 -2.386 1.00 94.31 82 ARG A O 1
ATOM 604 N N . TRP A 1 83 ? 6.696 -5.728 -2.211 1.00 94.00 83 TRP A N 1
ATOM 605 C CA . TRP A 1 83 ? 6.711 -6.214 -0.841 1.00 94.00 83 TRP A CA 1
ATOM 606 C C . TRP A 1 83 ? 7.289 -7.625 -0.811 1.00 94.00 83 TRP A C 1
ATOM 608 O O . TRP A 1 83 ? 6.836 -8.507 -1.541 1.00 94.00 83 TRP A O 1
ATOM 61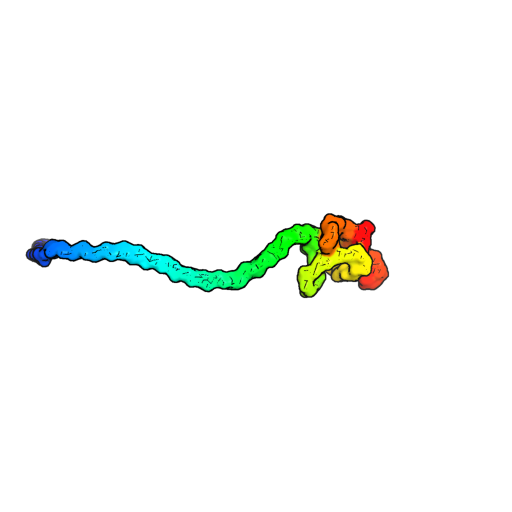8 N N . GLY A 1 84 ? 8.279 -7.849 0.037 1.00 93.31 84 GLY A N 1
ATOM 619 C CA . GLY A 1 84 ? 8.854 -9.156 0.318 1.00 93.31 84 GLY A CA 1
ATOM 620 C C . GLY A 1 84 ? 8.993 -9.367 1.817 1.00 93.31 84 GLY A C 1
ATOM 621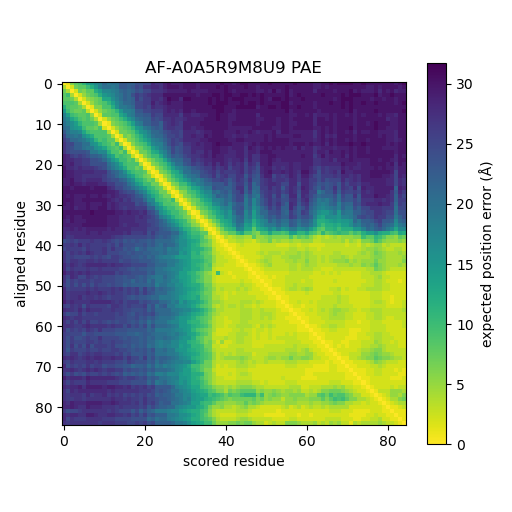 O O . GLY A 1 84 ? 8.717 -8.460 2.597 1.00 93.31 84 GLY A O 1
ATOM 622 N N . TYR A 1 85 ? 9.410 -10.567 2.196 1.00 89.94 85 TYR A N 1
ATOM 623 C CA . TYR A 1 85 ? 9.997 -10.794 3.514 1.00 89.94 85 TYR A CA 1
ATOM 624 C C . TYR A 1 85 ? 11.462 -10.364 3.531 1.00 89.94 85 TYR A C 1
ATOM 626 O O . TYR A 1 85 ? 12.037 -10.173 2.428 1.00 89.94 85 TYR A O 1
#

Radius of gyration: 32.28 Å; Cα contacts (8 Å, |Δi|>4): 113; chains: 1; bounding box: 59×74×60 Å